Protein AF-A0A7C3UQE4-F1 (afdb_monomer_lite)

pLDDT: mean 78.74, std 14.14, range [40.12, 96.81]

Foldseek 3Di:
DKDWDWDDDDPWWTWIWIADPVVRDIDTLDTATQDPPADWADAPQWIWTDGPPLQQKIWIQRNVVRDIDIDGHPAGKGFQYDAHQWTWIAGPPDQQGTWTQRNPVRDIDRQDGAAWPDKHWDDDDNFKTKIKTKGFDPPDQPPDVDDDDRFGKIKIWIWMWGQDPNDTDIDTPDIDIDTPPDD

Radius of gyration: 19.04 Å; chains: 1; bounding box: 45×44×56 Å

Structure (mmCIF, N/CA/C/O backbone):
data_AF-A0A7C3UQE4-F1
#
_entry.id   AF-A0A7C3UQE4-F1
#
loop_
_atom_site.group_PDB
_atom_site.id
_atom_site.type_symbol
_atom_site.label_atom_id
_atom_site.label_alt_id
_atom_site.label_comp_id
_atom_site.label_asym_id
_atom_site.label_entity_id
_atom_site.label_seq_id
_atom_site.pdbx_PDB_ins_code
_atom_site.Cartn_x
_atom_site.Cartn_y
_atom_site.Cartn_z
_atom_site.occupancy
_atom_site.B_iso_or_equiv
_atom_site.auth_seq_id
_atom_site.auth_comp_id
_atom_site.auth_asym_id
_atom_site.auth_atom_id
_atom_site.pdbx_PDB_model_num
ATOM 1 N N . MET A 1 1 ? -19.378 -2.232 10.795 1.00 89.19 1 MET A N 1
ATOM 2 C CA . MET A 1 1 ? -18.456 -2.088 9.640 1.00 89.19 1 MET A CA 1
ATOM 3 C C . MET A 1 1 ? -17.662 -0.815 9.841 1.00 89.19 1 MET A C 1
ATOM 5 O O . MET A 1 1 ? -18.248 0.152 10.313 1.00 89.19 1 MET A O 1
ATOM 9 N N . LYS A 1 2 ? -16.365 -0.815 9.535 1.00 92.06 2 LYS A N 1
ATOM 10 C CA . LYS A 1 2 ? -15.497 0.348 9.734 1.00 92.06 2 LYS A CA 1
ATOM 11 C C . LYS A 1 2 ? -15.011 0.870 8.388 1.00 92.06 2 LYS A C 1
ATOM 13 O O . LYS A 1 2 ? -14.730 0.072 7.500 1.00 92.06 2 LYS A O 1
ATOM 18 N N . LEU A 1 3 ? -14.949 2.188 8.254 1.00 92.44 3 LEU A N 1
ATOM 19 C CA . LEU A 1 3 ? -14.300 2.876 7.146 1.00 92.44 3 LEU A CA 1
ATOM 20 C C . LEU A 1 3 ? -13.067 3.584 7.692 1.00 92.44 3 LEU A C 1
ATOM 22 O O . LEU A 1 3 ? -13.163 4.291 8.693 1.00 92.44 3 LEU A O 1
ATOM 26 N N . TYR A 1 4 ? -11.944 3.421 7.012 1.00 90.69 4 TYR A N 1
ATOM 27 C CA . TYR A 1 4 ? -10.748 4.216 7.246 1.00 90.69 4 TYR A CA 1
ATOM 28 C C . TYR A 1 4 ? -10.672 5.257 6.139 1.00 90.69 4 TYR A C 1
ATOM 30 O O . TYR A 1 4 ? -10.974 4.941 4.989 1.00 90.69 4 TYR A O 1
ATOM 38 N N . TYR A 1 5 ? -10.366 6.504 6.480 1.00 88.25 5 TYR A N 1
ATOM 39 C CA . TYR A 1 5 ? -10.159 7.548 5.481 1.00 88.25 5 TYR A CA 1
ATOM 40 C C . TYR A 1 5 ? -9.213 8.625 5.970 1.00 88.25 5 TYR A C 1
ATOM 42 O O . TYR A 1 5 ? -9.137 8.945 7.156 1.00 88.25 5 TYR A O 1
ATOM 50 N N . LYS A 1 6 ? -8.519 9.213 5.003 1.00 85.38 6 LYS A N 1
ATOM 51 C CA . LYS A 1 6 ? -7.682 10.389 5.176 1.00 85.38 6 LYS A CA 1
ATOM 52 C C . LYS A 1 6 ? -8.540 11.632 4.976 1.00 85.38 6 LYS A C 1
ATOM 54 O O . LYS A 1 6 ? -9.293 11.710 4.004 1.00 85.38 6 LYS A O 1
ATOM 59 N N . LYS A 1 7 ? -8.440 12.607 5.876 1.00 80.38 7 LYS A N 1
ATOM 60 C CA . LYS A 1 7 ? -9.086 13.913 5.703 1.00 80.38 7 LYS A CA 1
ATOM 61 C C . LYS A 1 7 ? -8.014 14.951 5.408 1.00 80.38 7 LYS A C 1
ATOM 63 O O . LYS A 1 7 ? -7.258 15.313 6.302 1.00 80.38 7 LYS A O 1
ATOM 68 N N . GLY A 1 8 ? -7.978 15.425 4.165 1.00 69.62 8 GLY A N 1
ATOM 69 C CA . GLY A 1 8 ? -7.090 16.510 3.771 1.00 69.62 8 GLY A CA 1
ATOM 70 C C . GLY A 1 8 ? -7.608 17.841 4.295 1.00 69.62 8 GLY A C 1
ATOM 71 O O . GLY A 1 8 ? -8.641 18.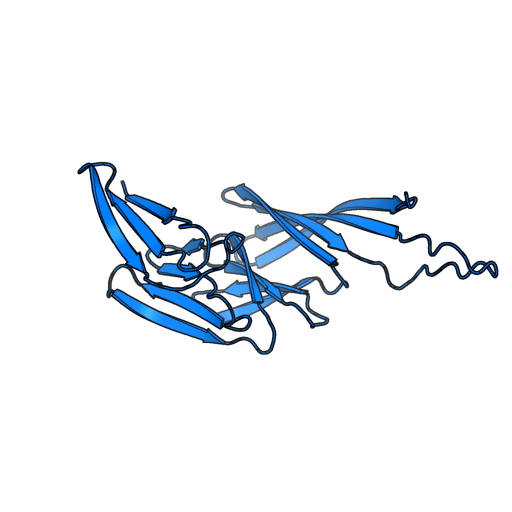334 3.836 1.00 69.62 8 GLY A O 1
ATOM 72 N N . VAL A 1 9 ? -6.913 18.431 5.264 1.00 55.94 9 VAL A N 1
ATOM 73 C CA . VAL A 1 9 ? -7.108 19.837 5.631 1.00 55.94 9 VAL A CA 1
ATOM 74 C C . VAL A 1 9 ? -6.024 20.605 4.893 1.00 55.94 9 VAL A C 1
ATOM 76 O O . VAL A 1 9 ? -4.840 20.372 5.122 1.00 55.94 9 VAL A O 1
ATOM 79 N N . GLY A 1 10 ? -6.426 21.446 3.934 1.00 51.41 10 GLY A N 1
ATOM 80 C CA . GLY A 1 10 ? -5.509 22.156 3.043 1.00 51.41 10 GLY A CA 1
ATOM 81 C C . GLY A 1 10 ? -4.279 22.692 3.779 1.00 51.41 10 GLY A C 1
ATOM 82 O O . GLY A 1 10 ? -4.402 23.479 4.711 1.00 51.41 10 GLY A O 1
ATOM 83 N N . GLN A 1 11 ? -3.108 22.245 3.325 1.00 50.91 11 GLN A N 1
ATOM 84 C CA . GLN A 1 11 ? -1.782 22.613 3.824 1.00 50.91 11 GLN A CA 1
ATOM 85 C C . GLN A 1 11 ? -1.409 22.158 5.247 1.00 50.91 11 GLN A C 1
ATOM 87 O O . GLN A 1 11 ? -0.855 22.942 6.016 1.00 50.91 11 GLN A O 1
ATOM 92 N N . GLY A 1 12 ? -1.510 20.855 5.537 1.00 51.97 12 GLY A N 1
ATOM 93 C CA . GLY A 1 12 ? -0.331 20.230 6.152 1.00 51.97 12 GLY A CA 1
ATOM 94 C C . GLY A 1 12 ? -0.497 19.171 7.228 1.00 51.97 12 GLY A C 1
ATOM 95 O O . GLY A 1 12 ? 0.532 18.810 7.784 1.00 51.97 12 GLY A O 1
ATOM 96 N N . GLU A 1 13 ? -1.681 18.636 7.506 1.00 58.91 13 GLU A N 1
ATOM 97 C CA . GLU A 1 13 ? -1.821 17.496 8.426 1.00 58.91 13 GLU A CA 1
ATOM 98 C C . GLU A 1 13 ? -2.941 16.573 7.946 1.00 58.91 13 GLU A C 1
ATOM 100 O O . GLU A 1 13 ? -4.112 16.731 8.290 1.00 58.91 13 GLU A O 1
ATOM 105 N N . ASP A 1 14 ? -2.580 15.605 7.113 1.00 70.19 14 ASP A N 1
ATOM 106 C CA . ASP A 1 14 ? -3.507 14.572 6.678 1.00 70.19 14 ASP A CA 1
ATOM 107 C C . ASP A 1 14 ? -3.642 13.516 7.782 1.00 70.19 14 ASP A C 1
ATOM 109 O O . ASP A 1 14 ? -2.802 12.645 7.938 1.00 70.19 14 ASP A O 1
ATOM 113 N N . THR A 1 15 ? -4.709 13.590 8.571 1.00 80.88 15 THR A N 1
ATOM 114 C CA . THR A 1 15 ? -4.999 12.621 9.643 1.00 80.88 15 THR A CA 1
ATOM 115 C C . THR A 1 15 ? -5.796 11.433 9.093 1.00 80.88 15 THR A C 1
ATOM 117 O O . THR A 1 15 ? -6.708 11.627 8.279 1.00 80.88 15 THR A O 1
ATOM 120 N N . ILE A 1 16 ? -5.500 10.210 9.559 1.00 87.62 16 ILE A N 1
ATOM 121 C CA . ILE A 1 16 ? -6.331 9.027 9.276 1.00 87.62 16 ILE A CA 1
ATOM 122 C C . ILE A 1 16 ? -7.382 8.877 10.369 1.00 87.62 16 ILE A C 1
ATOM 124 O O . ILE A 1 16 ? -7.070 8.841 11.563 1.00 87.62 16 ILE A O 1
ATOM 128 N N . TYR A 1 17 ? -8.631 8.758 9.942 1.00 89.75 17 TYR A N 1
ATOM 129 C CA . TYR A 1 17 ? -9.796 8.561 10.787 1.00 89.75 17 TYR A CA 1
ATOM 130 C C . TYR A 1 17 ? -10.342 7.147 10.629 1.00 89.75 17 TYR A C 1
ATOM 132 O O . TYR A 1 17 ? -10.310 6.566 9.545 1.00 89.75 17 TYR A O 1
ATOM 140 N N . GLU A 1 18 ? -10.885 6.620 11.722 1.00 92.88 18 GLU A N 1
ATOM 141 C CA . GLU A 1 18 ? -11.745 5.443 11.723 1.00 92.88 18 GLU A CA 1
ATOM 142 C C . GLU A 1 18 ? -13.187 5.907 11.943 1.00 92.88 18 GLU A C 1
ATOM 144 O O . GLU A 1 18 ? -13.495 6.583 12.929 1.00 92.88 18 GLU A O 1
ATOM 149 N N . TYR A 1 19 ? -14.080 5.512 11.043 1.00 94.56 19 TYR A N 1
ATOM 150 C CA . TYR A 1 19 ? -15.510 5.740 11.165 1.00 94.56 19 TYR A CA 1
ATOM 151 C C . TYR A 1 19 ? -16.254 4.421 11.310 1.00 94.56 19 TYR A C 1
ATOM 153 O O . TYR A 1 19 ? -16.253 3.566 10.420 1.00 94.56 19 TYR A O 1
ATOM 161 N N . ASP A 1 20 ? -16.919 4.264 12.449 1.00 95.81 20 ASP A N 1
ATOM 162 C CA . ASP A 1 20 ? -17.834 3.163 12.691 1.00 95.81 20 ASP A CA 1
ATOM 163 C C . ASP A 1 20 ? -19.158 3.453 11.978 1.00 95.81 20 ASP A C 1
ATOM 165 O O . ASP A 1 20 ? -19.963 4.283 12.402 1.00 95.81 20 ASP A O 1
ATOM 169 N N . ILE A 1 21 ? -19.401 2.737 10.883 1.00 95.94 21 ILE A N 1
ATOM 170 C CA . ILE A 1 21 ? -20.606 2.893 10.064 1.00 95.94 21 ILE A CA 1
ATOM 171 C C . ILE A 1 21 ? -21.850 2.409 10.812 1.00 95.94 21 ILE A C 1
ATOM 173 O O . 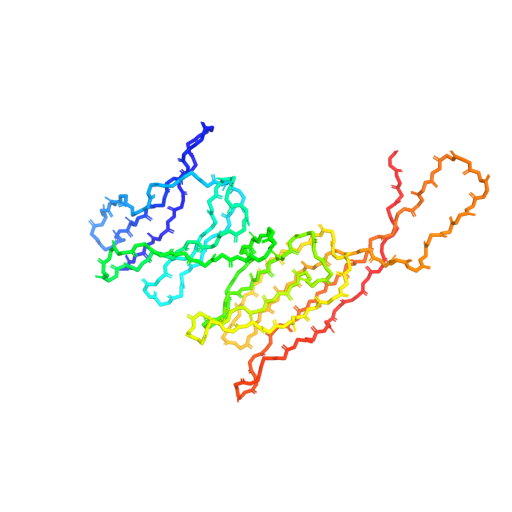ILE A 1 21 ? -22.945 2.914 10.549 1.00 95.94 21 ILE A O 1
ATOM 177 N N . THR A 1 22 ? -21.698 1.436 11.710 1.00 96.56 22 THR A N 1
ATOM 178 C CA . THR A 1 22 ? -22.800 0.868 12.489 1.00 96.56 22 THR A CA 1
ATOM 179 C C . THR A 1 22 ? -23.259 1.869 13.543 1.00 96.56 22 THR A C 1
ATOM 181 O O . THR A 1 22 ? -24.448 2.160 13.628 1.00 96.56 22 THR A O 1
ATOM 184 N N . ASN A 1 23 ? -22.312 2.437 14.291 1.00 96.38 23 ASN A N 1
ATOM 185 C CA . ASN A 1 23 ? -22.597 3.335 15.412 1.00 96.38 23 ASN A CA 1
ATOM 186 C C . ASN A 1 23 ? -22.589 4.824 15.035 1.00 96.38 23 ASN A C 1
ATOM 188 O O . ASN A 1 23 ? -22.971 5.663 15.846 1.00 96.38 23 ASN A O 1
ATOM 192 N N . LYS A 1 24 ? -22.198 5.156 13.798 1.00 96.50 24 LYS A N 1
ATOM 193 C CA . LYS A 1 24 ? -22.085 6.527 13.270 1.00 96.50 24 LYS A CA 1
ATOM 194 C C . LYS A 1 24 ? -21.115 7.404 14.067 1.00 96.50 24 LYS A C 1
ATOM 196 O O . LYS A 1 24 ? -21.336 8.604 14.203 1.00 96.50 24 LYS A O 1
ATOM 201 N N . THR A 1 25 ? -20.034 6.813 14.567 1.00 96.81 25 THR A N 1
ATOM 202 C CA . THR A 1 25 ? -19.014 7.504 15.367 1.00 96.81 25 THR A CA 1
ATOM 203 C C . THR A 1 25 ? -17.695 7.597 14.613 1.00 96.81 25 THR A C 1
ATOM 205 O O . THR A 1 25 ? -17.272 6.626 13.990 1.00 96.81 25 THR A O 1
ATOM 208 N N . GLU A 1 26 ? -17.026 8.742 14.710 1.00 95.00 26 GLU A N 1
ATOM 209 C CA . GLU A 1 26 ? -15.688 8.986 14.160 1.00 95.00 26 GLU A CA 1
ATOM 210 C C . GLU A 1 26 ? -14.671 9.065 15.304 1.00 95.00 26 GLU A C 1
ATOM 212 O O . GLU A 1 26 ? -14.967 9.625 16.364 1.00 95.00 26 GLU A O 1
ATOM 217 N N . ARG A 1 27 ? -13.464 8.542 15.085 1.00 91.12 27 ARG A N 1
ATOM 218 C CA . ARG A 1 27 ? -12.302 8.840 15.925 1.00 91.12 27 ARG A CA 1
ATOM 219 C C . ARG A 1 27 ? -11.049 9.042 15.082 1.00 91.12 27 ARG A C 1
ATOM 221 O O . ARG A 1 27 ? -10.880 8.406 14.042 1.00 91.12 27 ARG A O 1
ATOM 228 N N . THR A 1 28 ? -10.145 9.881 15.574 1.00 89.44 28 THR A N 1
ATOM 229 C CA . THR A 1 28 ? -8.779 9.970 15.055 1.00 89.44 28 THR A CA 1
ATOM 230 C C . THR A 1 28 ? -8.042 8.666 15.338 1.00 89.44 28 THR A C 1
ATOM 232 O O . THR A 1 28 ? -8.062 8.182 16.472 1.00 89.44 28 THR A O 1
ATOM 235 N N . LEU A 1 29 ? -7.404 8.107 14.312 1.00 87.31 29 LEU A N 1
ATOM 236 C CA . LEU A 1 29 ? -6.614 6.887 14.420 1.00 87.31 29 LEU A CA 1
ATOM 237 C C . LEU A 1 29 ? -5.117 7.199 14.422 1.00 87.31 29 LEU A C 1
ATOM 239 O O . LEU A 1 29 ? -4.419 6.850 15.367 1.00 87.31 29 LEU A O 1
ATOM 243 N N . VAL A 1 30 ? -4.652 7.907 13.393 1.00 86.00 30 VAL A N 1
ATOM 244 C CA . VAL A 1 30 ? -3.248 8.291 13.220 1.00 86.00 30 VAL A CA 1
ATOM 245 C C . VAL A 1 30 ? -3.183 9.784 12.957 1.00 86.00 30 VAL A C 1
ATOM 247 O O . VAL A 1 30 ? -3.814 10.273 12.019 1.00 86.00 30 VAL A O 1
ATOM 250 N N . ASN A 1 31 ? -2.398 10.492 13.767 1.00 83.00 31 ASN A N 1
ATOM 251 C CA . ASN A 1 31 ? -2.070 11.896 13.552 1.00 83.00 31 ASN A CA 1
ATOM 252 C C . ASN A 1 31 ? -0.643 11.999 12.998 1.00 83.00 31 ASN A C 1
ATOM 254 O O . ASN A 1 31 ? 0.321 12.109 13.756 1.00 83.00 31 ASN A O 1
ATOM 258 N N . ALA A 1 32 ? -0.520 11.899 11.677 1.00 74.94 32 ALA A N 1
ATOM 259 C CA . ALA A 1 32 ? 0.742 12.004 10.963 1.00 74.94 32 ALA A CA 1
ATOM 260 C C . ALA A 1 32 ? 0.595 13.000 9.815 1.00 74.94 32 ALA A C 1
ATOM 262 O O . ALA A 1 32 ? -0.482 13.180 9.262 1.00 74.94 32 ALA A O 1
ATOM 263 N N . ARG A 1 33 ? 1.685 13.657 9.427 1.00 75.50 33 ARG A N 1
ATOM 264 C CA . ARG A 1 33 ? 1.681 14.499 8.232 1.00 75.50 33 ARG A CA 1
ATOM 265 C C . ARG A 1 33 ? 1.896 13.602 7.018 1.00 75.50 33 ARG A C 1
ATOM 267 O O . ARG A 1 33 ? 2.980 13.055 6.899 1.00 75.50 33 ARG A O 1
ATOM 274 N N . MET A 1 34 ? 0.916 13.450 6.134 1.00 75.06 34 MET A N 1
ATOM 275 C CA . MET A 1 34 ? 1.033 12.675 4.883 1.00 75.06 34 MET A CA 1
ATOM 276 C C . MET A 1 34 ? 0.837 13.592 3.663 1.00 75.06 34 MET A C 1
ATOM 278 O O . MET A 1 34 ? 0.270 14.678 3.812 1.00 75.06 34 MET A O 1
ATOM 282 N N . ASN A 1 35 ? 1.320 13.205 2.476 1.00 70.94 35 ASN A N 1
ATOM 283 C CA . ASN A 1 35 ? 0.964 13.903 1.235 1.00 70.94 35 ASN A CA 1
ATOM 284 C C . ASN A 1 35 ? -0.486 13.600 0.860 1.00 70.94 35 ASN A C 1
ATOM 286 O O . ASN A 1 35 ? -0.990 12.506 1.126 1.00 70.94 35 ASN A O 1
ATOM 290 N N . SER A 1 36 ? -1.122 14.519 0.129 1.00 66.25 36 SER A N 1
ATOM 291 C CA . SER A 1 36 ? -2.453 14.306 -0.454 1.00 66.25 36 SER A CA 1
ATOM 292 C C . SER A 1 36 ? -2.516 13.067 -1.343 1.00 66.25 36 SER A C 1
ATOM 294 O O . SER A 1 36 ? -3.534 12.375 -1.349 1.00 66.25 36 SER A O 1
ATOM 296 N N . ASP A 1 37 ? -1.410 12.753 -2.010 1.00 68.50 37 ASP A N 1
ATOM 297 C CA . ASP A 1 37 ? -1.330 11.708 -3.029 1.00 68.50 37 ASP A CA 1
ATOM 298 C C . ASP A 1 37 ? -0.885 10.358 -2.440 1.00 68.50 37 ASP A C 1
ATOM 300 O O . ASP A 1 37 ? -0.959 9.337 -3.119 1.00 68.50 37 ASP A O 1
ATOM 304 N N . ASP A 1 38 ? -0.484 10.329 -1.160 1.00 74.00 38 ASP A N 1
ATOM 305 C CA . ASP A 1 38 ? -0.064 9.097 -0.493 1.00 74.00 38 ASP A CA 1
ATOM 306 C C . ASP A 1 38 ? -1.259 8.147 -0.316 1.00 74.00 38 ASP A C 1
ATOM 308 O O . ASP A 1 38 ? -2.307 8.515 0.245 1.00 74.00 38 ASP A O 1
ATOM 312 N N . ILE A 1 39 ? -1.057 6.908 -0.766 1.00 78.38 39 ILE A N 1
ATOM 313 C CA . ILE A 1 39 ? -1.952 5.769 -0.573 1.00 78.38 39 ILE A CA 1
ATOM 314 C C . ILE A 1 39 ? -1.639 5.130 0.785 1.00 78.38 39 ILE A C 1
ATOM 316 O O . ILE A 1 39 ? -0.486 5.035 1.202 1.00 78.38 39 ILE A O 1
ATOM 320 N N . TYR A 1 40 ? -2.678 4.658 1.472 1.00 87.00 40 TYR A N 1
ATOM 321 C CA . TYR A 1 40 ? -2.539 3.760 2.614 1.00 87.00 40 TYR A CA 1
ATOM 322 C C . TYR A 1 40 ? -3.249 2.441 2.312 1.00 87.00 40 TYR A C 1
ATOM 324 O O . TYR A 1 40 ? -4.201 2.392 1.531 1.00 87.00 40 TYR A O 1
ATOM 332 N N . CYS A 1 41 ? -2.783 1.368 2.934 1.00 90.50 41 CYS A N 1
ATOM 333 C CA . CYS A 1 41 ? -3.296 0.017 2.741 1.00 90.50 41 CYS A CA 1
ATOM 334 C C . CYS A 1 41 ? -3.688 -0.595 4.086 1.00 90.50 41 CYS A C 1
ATOM 336 O O . CYS A 1 41 ? -3.041 -0.343 5.102 1.00 90.50 41 CYS A O 1
ATOM 338 N N . LEU A 1 42 ? -4.768 -1.376 4.097 1.00 91.06 42 LEU A N 1
ATOM 339 C CA . LEU A 1 42 ? -5.219 -2.123 5.267 1.00 91.06 42 LEU A CA 1
ATOM 340 C C . LEU A 1 42 ? -5.059 -3.609 4.961 1.00 91.06 42 LEU A C 1
ATOM 342 O O . LEU A 1 42 ? -5.861 -4.191 4.223 1.00 91.06 42 LEU A O 1
ATOM 346 N N . ILE A 1 43 ? -4.035 -4.205 5.560 1.00 91.88 43 ILE A N 1
ATOM 347 C CA . ILE A 1 43 ? -3.795 -5.644 5.505 1.00 91.88 43 ILE A CA 1
ATOM 348 C C . ILE A 1 43 ? -4.140 -6.185 6.888 1.00 91.88 43 ILE A C 1
ATOM 350 O O . ILE A 1 43 ? -3.518 -5.832 7.891 1.00 91.88 43 ILE A O 1
ATOM 354 N N . GLU A 1 44 ? -5.201 -6.988 6.941 1.00 90.69 44 GLU A N 1
ATOM 355 C CA . GLU A 1 44 ? -5.804 -7.473 8.185 1.00 90.69 44 GLU A CA 1
ATOM 356 C C . GLU A 1 44 ? -6.138 -6.329 9.170 1.00 90.69 44 GLU A C 1
ATOM 358 O O . GLU A 1 44 ? -6.961 -5.466 8.867 1.00 90.69 44 GLU A O 1
ATOM 363 N N . ASN A 1 45 ? -5.507 -6.315 10.351 1.00 92.75 45 ASN A N 1
ATOM 364 C CA . ASN A 1 45 ? -5.669 -5.293 11.388 1.00 92.75 45 ASN A CA 1
ATOM 365 C C . ASN A 1 45 ? -4.532 -4.259 11.394 1.00 92.75 45 ASN A C 1
ATOM 367 O O . ASN A 1 45 ? -4.347 -3.557 12.390 1.00 92.75 45 ASN A O 1
ATOM 371 N N . LYS A 1 46 ? -3.747 -4.170 10.321 1.00 94.69 46 LYS A N 1
ATOM 372 C CA . LYS A 1 46 ? -2.586 -3.285 10.245 1.00 94.69 46 LYS A CA 1
ATOM 373 C C . LYS A 1 46 ? -2.746 -2.287 9.114 1.00 94.69 46 LYS A C 1
ATOM 375 O O . LYS A 1 46 ? -3.012 -2.645 7.968 1.00 94.69 46 LYS A O 1
ATOM 380 N N . LEU A 1 47 ? -2.588 -1.020 9.467 1.00 94.50 47 LEU A N 1
ATOM 381 C CA . LEU A 1 47 ? -2.659 0.100 8.548 1.00 94.50 47 LEU A CA 1
ATOM 382 C C . LEU A 1 47 ? -1.247 0.510 8.137 1.00 94.50 47 LEU A C 1
ATOM 384 O O . LEU A 1 47 ? -0.454 0.891 8.992 1.00 94.50 47 LEU A O 1
ATOM 388 N N . TYR A 1 48 ? -0.966 0.463 6.841 1.00 94.25 48 TYR A N 1
ATOM 389 C CA . TYR A 1 48 ? 0.326 0.797 6.251 1.00 94.25 48 TYR A CA 1
ATOM 390 C C . TYR A 1 48 ? 0.227 2.130 5.519 1.00 94.25 48 TYR A C 1
ATOM 392 O O . TYR A 1 48 ? -0.684 2.307 4.710 1.00 94.25 48 TYR A O 1
ATOM 400 N N . TYR A 1 49 ? 1.136 3.063 5.796 1.00 91.44 49 TYR A N 1
ATOM 401 C CA . TYR A 1 49 ? 1.121 4.400 5.195 1.00 91.44 49 TYR A CA 1
ATOM 402 C C . TYR A 1 49 ? 2.516 5.021 5.123 1.00 91.44 49 TYR A C 1
ATOM 404 O O . TYR A 1 49 ? 3.409 4.715 5.917 1.00 91.44 49 TYR A O 1
ATOM 412 N N . ASN A 1 50 ? 2.679 5.939 4.175 1.00 88.94 50 ASN A N 1
ATOM 413 C CA . ASN A 1 50 ? 3.826 6.832 4.086 1.00 88.94 50 ASN A CA 1
ATOM 414 C C . ASN A 1 50 ? 3.593 8.109 4.907 1.00 88.94 50 ASN A C 1
ATOM 416 O O . ASN A 1 50 ? 2.459 8.543 5.104 1.00 88.94 50 ASN A O 1
ATOM 420 N N . VAL A 1 51 ? 4.679 8.734 5.363 1.00 83.19 51 VAL A N 1
ATOM 421 C CA . VAL A 1 51 ? 4.655 10.033 6.052 1.00 83.19 51 VAL A CA 1
ATOM 422 C C . VAL A 1 51 ? 5.437 11.056 5.227 1.00 83.19 51 VAL A C 1
ATOM 424 O O . VAL A 1 51 ? 6.528 10.787 4.721 1.00 83.19 51 VAL A O 1
ATOM 427 N N . PHE A 1 52 ? 4.896 12.267 5.133 1.00 75.25 52 PHE A N 1
ATOM 428 C CA . PHE A 1 52 ? 5.484 13.424 4.468 1.00 75.25 52 PHE A CA 1
ATOM 429 C C . PHE A 1 52 ? 6.928 13.660 4.929 1.00 75.25 52 PHE A C 1
ATOM 431 O O . PHE A 1 52 ? 7.207 13.726 6.129 1.00 75.25 52 PHE A O 1
ATOM 438 N N . ASN A 1 53 ? 7.851 13.830 3.977 1.00 75.00 53 ASN A N 1
ATOM 439 C CA . ASN A 1 53 ? 9.300 13.985 4.194 1.00 75.00 53 ASN A CA 1
ATOM 440 C C . ASN A 1 53 ? 10.018 12.788 4.846 1.00 75.00 53 ASN A C 1
ATOM 442 O O . ASN A 1 53 ? 11.198 12.897 5.191 1.00 75.00 53 ASN A O 1
ATOM 446 N N . LYS A 1 54 ? 9.344 11.650 5.030 1.00 79.12 54 LYS A N 1
ATOM 447 C CA . LYS A 1 54 ? 9.944 10.383 5.471 1.00 79.12 54 LYS A CA 1
ATOM 448 C C . LYS A 1 54 ? 9.834 9.370 4.350 1.00 79.12 54 LYS A C 1
ATOM 450 O O . LYS A 1 54 ? 9.251 8.305 4.496 1.00 79.12 54 LYS A O 1
ATOM 455 N N . LEU A 1 55 ? 10.408 9.759 3.218 1.00 83.94 55 LEU A N 1
ATOM 456 C CA . LEU A 1 55 ? 10.210 9.076 1.953 1.00 83.94 55 LEU A CA 1
ATOM 457 C C . LEU A 1 55 ? 10.736 7.639 1.966 1.00 83.94 55 LEU A C 1
ATOM 459 O O . LEU A 1 55 ? 10.222 6.850 1.205 1.00 83.94 55 LEU A O 1
ATOM 463 N N . ASN A 1 56 ? 11.674 7.262 2.840 1.00 90.88 56 ASN A N 1
ATOM 464 C CA . ASN A 1 56 ? 12.208 5.891 2.901 1.00 90.88 56 ASN A CA 1
ATOM 4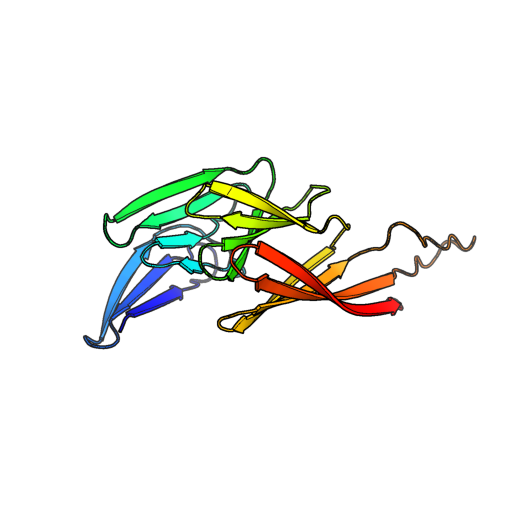65 C C . ASN A 1 56 ? 11.481 4.978 3.903 1.00 90.88 56 ASN A C 1
ATOM 467 O O . ASN A 1 56 ? 11.878 3.825 4.069 1.00 90.88 56 ASN A O 1
ATOM 471 N N . ASP A 1 57 ? 10.479 5.485 4.623 1.00 92.38 57 ASP A N 1
ATOM 472 C CA . ASP A 1 57 ? 9.824 4.755 5.707 1.00 92.38 57 ASP A CA 1
ATOM 473 C C . ASP A 1 57 ? 8.368 4.414 5.349 1.00 92.38 57 ASP A C 1
ATOM 475 O O . ASP A 1 57 ? 7.600 5.284 4.932 1.00 92.38 57 ASP A O 1
ATOM 479 N N . ILE A 1 58 ? 7.973 3.163 5.605 1.00 93.62 58 ILE A N 1
ATOM 480 C CA . ILE A 1 58 ? 6.571 2.735 5.683 1.00 93.62 58 ILE A CA 1
ATOM 481 C C . ILE A 1 58 ? 6.206 2.540 7.148 1.00 93.62 58 ILE A C 1
ATOM 483 O O . ILE A 1 58 ? 6.796 1.707 7.835 1.00 93.62 58 ILE A O 1
ATOM 487 N N . TYR A 1 59 ? 5.221 3.290 7.623 1.00 93.81 59 TYR A N 1
ATOM 488 C CA . TYR A 1 59 ? 4.698 3.176 8.977 1.00 93.81 59 TYR A CA 1
ATOM 489 C C . TYR A 1 59 ? 3.577 2.147 9.026 1.00 93.81 59 TYR A C 1
ATOM 491 O O . TYR A 1 59 ? 2.815 1.997 8.070 1.00 93.81 59 TYR A O 1
ATOM 499 N N . VAL A 1 60 ? 3.487 1.441 10.149 1.00 94.94 60 VAL A N 1
ATOM 500 C CA . VAL A 1 60 ? 2.502 0.392 10.394 1.00 94.94 60 VAL A CA 1
ATOM 501 C C . VAL A 1 60 ? 1.831 0.653 11.721 1.00 94.94 60 VAL A C 1
ATOM 503 O O . VAL A 1 60 ? 2.475 0.605 12.764 1.00 94.94 60 VAL A O 1
ATOM 506 N N . TYR A 1 61 ? 0.528 0.888 11.685 1.00 94.44 61 TYR A N 1
ATOM 507 C CA . TYR A 1 61 ? -0.282 1.042 12.881 1.00 94.44 61 TYR A CA 1
ATOM 508 C C . TYR A 1 61 ? -1.136 -0.207 13.095 1.00 94.44 61 TYR A C 1
ATOM 510 O O . TYR A 1 61 ? -2.022 -0.511 12.291 1.00 94.44 61 TYR A O 1
ATOM 518 N N . ASP A 1 62 ? -0.872 -0.943 14.174 1.00 94.56 62 ASP A N 1
ATOM 519 C CA . ASP A 1 62 ? -1.664 -2.109 14.564 1.00 94.56 62 ASP A CA 1
ATOM 520 C C . ASP A 1 62 ? -2.923 -1.660 15.317 1.00 94.56 62 ASP A C 1
ATOM 522 O O . ASP A 1 62 ? -2.866 -1.156 16.440 1.00 94.56 62 ASP A O 1
ATOM 526 N N . LEU A 1 63 ? -4.086 -1.885 14.704 1.00 92.62 63 LEU A N 1
ATOM 527 C CA . LEU A 1 63 ? -5.400 -1.521 15.238 1.00 92.62 63 LEU A CA 1
ATOM 528 C C . LEU A 1 63 ? -5.761 -2.273 16.528 1.00 92.62 63 LEU A C 1
ATOM 530 O O . LEU A 1 63 ? -6.636 -1.826 17.272 1.00 92.62 63 LEU A O 1
ATOM 534 N N . SER A 1 64 ? -5.134 -3.424 16.774 1.00 93.19 64 SER A N 1
ATOM 535 C CA . SER A 1 64 ? -5.422 -4.291 17.921 1.00 93.19 64 SER A CA 1
ATOM 536 C C . SER A 1 64 ? -4.666 -3.827 19.161 1.00 93.19 64 SER A C 1
ATOM 538 O O . SER A 1 64 ? -5.224 -3.793 20.258 1.00 93.19 64 SER A O 1
ATOM 540 N N . SER A 1 65 ? -3.394 -3.464 18.985 1.00 94.12 65 SER A N 1
ATOM 541 C CA . SER A 1 65 ? -2.502 -3.047 20.072 1.00 94.12 65 SER A CA 1
ATOM 542 C C . SER A 1 65 ? -2.394 -1.525 20.221 1.00 94.12 65 SER A C 1
ATOM 544 O O . SER A 1 65 ? -2.010 -1.050 21.288 1.00 94.12 65 SER A O 1
ATOM 546 N N . ASN A 1 66 ? -2.800 -0.757 19.205 1.00 90.00 66 ASN A N 1
ATOM 547 C CA . ASN A 1 66 ? -2.578 0.689 19.078 1.00 90.00 66 ASN A CA 1
ATOM 548 C C . ASN A 1 66 ? -1.087 1.071 19.124 1.00 90.00 66 ASN A C 1
ATOM 550 O O . ASN A 1 66 ? -0.734 2.147 19.610 1.00 90.00 66 ASN A O 1
ATOM 554 N N . ILE A 1 67 ? -0.217 0.175 18.651 1.00 92.25 67 ILE A N 1
ATOM 555 C CA . ILE A 1 67 ? 1.226 0.395 18.555 1.00 92.25 67 ILE A CA 1
ATOM 556 C C . ILE A 1 67 ? 1.576 0.739 17.105 1.00 92.25 67 ILE A C 1
ATOM 558 O O . ILE A 1 67 ? 1.068 0.121 16.168 1.00 92.25 67 ILE A O 1
ATOM 562 N N . GLU A 1 68 ? 2.442 1.739 16.944 1.00 93.38 68 GLU A N 1
ATOM 563 C CA . GLU A 1 68 ? 3.024 2.132 15.663 1.00 93.38 68 GLU A CA 1
ATOM 564 C C . GLU A 1 68 ? 4.458 1.601 15.562 1.00 93.38 68 GLU A C 1
ATOM 566 O O . GLU A 1 68 ? 5.273 1.788 16.470 1.00 93.38 68 GLU A O 1
ATOM 571 N N . GLU A 1 69 ? 4.766 0.963 14.442 1.00 94.06 69 GLU A N 1
ATOM 572 C CA . GLU A 1 69 ? 6.109 0.551 14.046 1.00 94.06 69 GLU A CA 1
ATOM 573 C C . GLU A 1 69 ? 6.427 1.111 12.656 1.00 94.06 69 GLU A C 1
ATOM 575 O O . GLU A 1 69 ? 5.575 1.712 11.999 1.00 94.06 69 GLU A O 1
ATOM 580 N N . LYS A 1 70 ? 7.660 0.917 12.180 1.00 93.75 70 LYS A N 1
ATOM 581 C CA . LYS A 1 70 ? 8.024 1.281 10.811 1.00 93.75 70 LYS A CA 1
ATOM 582 C C . LYS A 1 70 ? 9.006 0.307 10.178 1.00 93.75 70 LYS A C 1
ATOM 584 O O . LYS A 1 70 ? 9.822 -0.307 10.866 1.00 93.75 70 LYS A O 1
ATOM 589 N N . TYR A 1 71 ? 8.968 0.262 8.855 1.00 93.94 71 TYR A N 1
ATOM 590 C CA . TYR A 1 71 ? 9.949 -0.384 7.997 1.00 93.94 71 TYR A CA 1
ATOM 591 C C . TYR A 1 71 ? 10.730 0.683 7.235 1.00 93.94 71 TYR A C 1
ATOM 593 O O . TYR A 1 71 ? 10.129 1.540 6.592 1.00 93.94 71 TYR A O 1
ATOM 601 N N . THR A 1 72 ? 12.060 0.632 7.318 1.00 93.19 72 THR A N 1
ATOM 602 C CA . THR A 1 72 ? 12.957 1.572 6.633 1.00 93.19 72 THR A CA 1
ATOM 603 C C . THR A 1 72 ? 13.614 0.882 5.447 1.00 93.19 72 THR A C 1
ATOM 605 O O . THR A 1 72 ? 14.260 -0.154 5.606 1.00 93.19 72 THR A O 1
ATOM 608 N N . PHE A 1 73 ? 13.483 1.492 4.276 1.00 90.62 73 PHE A N 1
ATOM 609 C CA . PHE A 1 73 ? 14.063 1.033 3.022 1.00 90.62 73 PHE A CA 1
ATOM 610 C C . PHE A 1 73 ? 15.346 1.812 2.703 1.00 90.62 73 PHE A C 1
ATOM 612 O O . PHE A 1 73 ? 15.583 2.918 3.198 1.00 90.62 73 PHE A O 1
ATOM 619 N N . ALA A 1 74 ? 16.206 1.229 1.865 1.00 88.81 74 ALA A N 1
ATOM 620 C CA . ALA A 1 74 ? 17.448 1.875 1.429 1.00 88.81 74 ALA A CA 1
ATOM 621 C C . ALA A 1 74 ? 17.203 3.108 0.537 1.00 88.81 74 ALA A C 1
ATOM 623 O O . ALA A 1 74 ? 18.106 3.922 0.341 1.00 88.81 74 ALA A O 1
ATOM 624 N N . SER A 1 75 ? 15.982 3.256 0.028 1.00 86.69 75 SER A N 1
ATOM 625 C CA . SER A 1 75 ? 15.597 4.250 -0.965 1.00 86.69 75 SER A CA 1
ATOM 626 C C . SER A 1 75 ? 14.217 4.806 -0.657 1.00 86.69 75 SER A C 1
ATOM 628 O O . SER A 1 75 ? 13.490 4.255 0.174 1.00 86.69 75 SER A O 1
ATOM 630 N N . ASN A 1 76 ? 13.881 5.913 -1.314 1.00 88.06 76 ASN A N 1
ATOM 631 C CA . ASN A 1 76 ? 12.549 6.495 -1.246 1.00 88.06 76 ASN A CA 1
ATOM 632 C C . ASN A 1 76 ? 11.531 5.430 -1.696 1.00 88.06 76 ASN A C 1
ATOM 634 O O . ASN A 1 76 ? 11.769 4.728 -2.673 1.00 88.06 76 ASN A O 1
ATOM 638 N N . VAL A 1 77 ? 10.411 5.312 -0.997 1.00 88.38 77 VAL A N 1
ATOM 639 C CA . VAL A 1 77 ? 9.391 4.286 -1.176 1.00 88.38 77 VAL A CA 1
ATOM 640 C C . VAL A 1 77 ? 8.000 4.909 -1.146 1.00 88.38 77 VAL A C 1
ATOM 642 O O . VAL A 1 77 ? 7.702 5.735 -0.284 1.00 88.38 77 VAL A O 1
ATOM 645 N N . ALA A 1 78 ? 7.124 4.478 -2.046 1.00 86.88 78 ALA A N 1
ATOM 646 C CA . ALA A 1 78 ? 5.693 4.750 -1.972 1.00 86.88 78 ALA A CA 1
ATOM 647 C C . ALA A 1 78 ? 4.883 3.461 -2.064 1.00 86.88 78 ALA A C 1
ATOM 649 O O . ALA A 1 78 ? 5.221 2.546 -2.814 1.00 86.88 78 ALA A O 1
ATOM 650 N N . ILE A 1 79 ? 3.774 3.412 -1.330 1.00 88.69 79 ILE A N 1
ATOM 651 C CA . ILE A 1 79 ? 2.762 2.372 -1.506 1.00 88.69 79 ILE A CA 1
ATOM 652 C C . ILE A 1 79 ? 1.971 2.666 -2.780 1.00 88.69 79 ILE A C 1
ATOM 654 O O . ILE A 1 79 ? 1.364 3.726 -2.914 1.00 88.69 79 ILE A O 1
ATOM 658 N N . LEU A 1 80 ? 1.925 1.696 -3.689 1.00 84.94 80 LEU A N 1
ATOM 659 C CA . LEU A 1 80 ? 1.033 1.720 -4.848 1.00 84.94 80 LEU A CA 1
ATOM 660 C C . LEU A 1 80 ? -0.275 0.995 -4.553 1.00 84.94 80 LEU A C 1
ATOM 662 O O . LEU A 1 80 ? -1.328 1.383 -5.047 1.00 84.94 80 LEU A O 1
ATOM 666 N N . GLY A 1 81 ? -0.219 -0.062 -3.746 1.00 86.31 81 GLY A N 1
ATOM 667 C CA . GLY A 1 81 ? -1.390 -0.843 -3.376 1.00 86.31 81 GLY A CA 1
ATOM 668 C C . GLY A 1 81 ? -1.032 -2.077 -2.560 1.00 86.31 81 GLY A C 1
ATOM 669 O O . GLY A 1 81 ? 0.081 -2.204 -2.049 1.00 86.31 81 GLY A O 1
ATOM 670 N N . GLN A 1 82 ? -1.985 -3.001 -2.464 1.00 88.56 82 GLN A N 1
ATOM 671 C CA . GLN A 1 82 ? -1.825 -4.259 -1.737 1.00 88.56 82 GLN A CA 1
ATOM 672 C C . GLN A 1 82 ? -2.329 -5.451 -2.549 1.00 88.56 82 GLN A C 1
ATOM 674 O O . GLN A 1 82 ? -3.247 -5.321 -3.361 1.00 88.56 82 GLN A O 1
ATOM 679 N N . PHE A 1 83 ? -1.763 -6.621 -2.264 1.00 86.88 83 PHE A N 1
ATOM 680 C CA . PHE A 1 83 ? -2.237 -7.911 -2.743 1.00 86.88 83 PHE A CA 1
ATOM 681 C C . PHE A 1 83 ? -2.028 -8.978 -1.668 1.00 86.88 83 PHE A C 1
ATOM 683 O O . PHE A 1 83 ? -0.892 -9.331 -1.369 1.00 86.88 83 PHE A O 1
ATOM 690 N N . HIS A 1 84 ? -3.105 -9.495 -1.076 1.00 87.88 84 HIS A N 1
ATOM 691 C CA . HIS A 1 84 ? -3.019 -10.367 0.106 1.00 87.88 84 HIS A CA 1
ATOM 692 C C . HIS A 1 84 ? -2.120 -9.761 1.203 1.00 87.88 84 HIS A C 1
ATOM 694 O O . HIS A 1 84 ? -2.390 -8.645 1.645 1.00 87.88 84 HIS A O 1
ATOM 700 N N . GLN A 1 85 ? -1.068 -10.472 1.631 1.00 90.94 85 GLN A N 1
ATOM 701 C CA . GLN A 1 85 ? -0.097 -9.985 2.613 1.00 90.94 85 GLN A CA 1
ATOM 702 C C . GLN A 1 85 ? 0.987 -9.068 2.027 1.00 90.94 85 GLN A C 1
ATOM 704 O O . GLN A 1 85 ? 1.834 -8.577 2.774 1.00 90.94 85 GLN A O 1
ATOM 709 N N . TYR A 1 86 ? 1.000 -8.853 0.711 1.00 90.56 86 TYR A N 1
ATOM 710 C CA . TYR A 1 86 ? 2.027 -8.067 0.044 1.00 90.56 86 TYR A CA 1
ATOM 711 C C . TYR A 1 86 ? 1.614 -6.605 -0.072 1.00 90.56 86 TYR A C 1
ATOM 713 O O . TYR A 1 86 ? 0.535 -6.281 -0.577 1.00 90.56 86 TYR A O 1
ATOM 721 N N . LEU A 1 87 ? 2.518 -5.713 0.320 1.00 92.12 87 LEU A N 1
ATOM 722 C CA . LEU A 1 87 ? 2.500 -4.337 -0.156 1.00 92.12 87 LEU A CA 1
ATOM 723 C C . LEU A 1 87 ? 3.205 -4.268 -1.497 1.00 92.12 87 LEU A C 1
ATOM 725 O O . LEU A 1 87 ? 4.277 -4.845 -1.673 1.00 92.12 87 LEU A O 1
ATOM 729 N N . ILE A 1 88 ? 2.625 -3.515 -2.417 1.00 88.25 88 ILE A N 1
ATOM 730 C CA . ILE A 1 88 ? 3.238 -3.251 -3.710 1.00 88.25 88 ILE A CA 1
ATOM 731 C C . ILE A 1 88 ? 3.819 -1.856 -3.657 1.00 88.25 88 ILE A C 1
ATOM 733 O O . ILE A 1 88 ? 3.092 -0.883 -3.440 1.00 88.25 88 ILE A O 1
ATOM 737 N N . LEU A 1 89 ? 5.138 -1.790 -3.790 1.00 88.44 89 LEU A N 1
ATOM 738 C CA . LEU A 1 89 ? 5.917 -0.602 -3.491 1.00 88.44 89 LEU A CA 1
ATOM 739 C C . LEU A 1 89 ? 6.642 -0.107 -4.743 1.00 88.44 89 LEU A C 1
ATOM 741 O O . LEU A 1 89 ? 7.199 -0.913 -5.489 1.00 88.44 89 LEU A O 1
ATOM 745 N N . ASP A 1 90 ? 6.640 1.212 -4.931 1.00 85.19 90 ASP A N 1
ATOM 746 C CA . ASP A 1 90 ? 7.519 1.929 -5.860 1.00 85.19 90 ASP A CA 1
ATOM 747 C C . ASP A 1 90 ? 8.760 2.392 -5.095 1.00 85.19 90 ASP A C 1
ATOM 749 O O . ASP A 1 90 ? 8.625 3.111 -4.103 1.00 85.19 90 ASP A O 1
ATOM 753 N N . LEU A 1 91 ? 9.949 1.969 -5.520 1.00 86.50 91 LEU A N 1
ATOM 754 C CA . LEU A 1 91 ? 11.223 2.409 -4.959 1.00 86.50 91 LEU A CA 1
ATOM 755 C C . LEU A 1 91 ? 11.866 3.446 -5.887 1.00 86.50 91 LEU A C 1
ATOM 757 O O . LEU A 1 91 ? 12.472 3.109 -6.912 1.00 86.50 91 LEU A O 1
ATOM 761 N N . TYR A 1 92 ? 11.786 4.719 -5.503 1.00 76.56 92 TYR A N 1
ATOM 762 C CA . TYR A 1 92 ? 12.394 5.807 -6.263 1.00 76.56 92 TYR A CA 1
ATOM 763 C C . TYR A 1 92 ? 13.921 5.803 -6.122 1.00 76.56 92 TYR A C 1
ATOM 765 O O . TYR A 1 92 ? 14.482 5.343 -5.128 1.00 76.56 92 TYR A O 1
ATOM 773 N N . ASP A 1 93 ? 14.599 6.355 -7.129 1.00 72.50 93 ASP A N 1
ATOM 774 C CA . ASP A 1 93 ? 16.060 6.523 -7.180 1.00 72.50 93 ASP A CA 1
ATOM 775 C C . ASP A 1 93 ? 16.879 5.218 -7.199 1.00 72.50 93 ASP A C 1
ATOM 777 O O . ASP A 1 93 ? 18.089 5.233 -6.967 1.00 72.50 93 ASP A O 1
ATOM 781 N N . THR A 1 94 ? 16.247 4.088 -7.532 1.00 67.88 94 THR A N 1
ATOM 782 C CA . THR A 1 94 ? 16.927 2.797 -7.707 1.00 67.88 94 THR A CA 1
ATOM 783 C C . THR A 1 94 ? 16.749 2.223 -9.111 1.00 67.88 94 THR A C 1
ATOM 785 O O . THR A 1 94 ? 15.932 2.682 -9.916 1.00 67.88 94 THR A O 1
ATOM 788 N N . THR A 1 95 ? 17.534 1.186 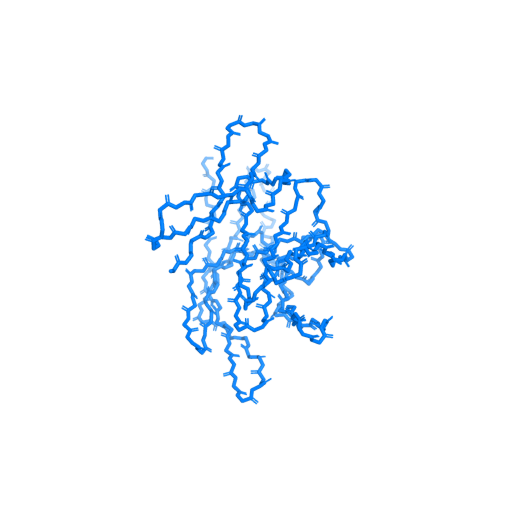-9.408 1.00 64.12 95 THR A N 1
ATOM 789 C CA . THR A 1 95 ? 17.354 0.327 -10.586 1.00 64.12 95 THR A CA 1
ATOM 790 C C . THR A 1 95 ? 16.212 -0.686 -10.420 1.00 64.12 95 THR A C 1
ATOM 792 O O . THR A 1 95 ? 15.746 -1.239 -11.414 1.00 64.12 95 THR A O 1
ATOM 795 N N . GLU A 1 96 ? 15.761 -0.934 -9.187 1.00 62.81 96 GLU A N 1
ATOM 796 C CA . GLU A 1 96 ? 14.709 -1.890 -8.819 1.00 62.81 96 GLU A CA 1
ATOM 797 C C . GLU A 1 96 ? 13.451 -1.120 -8.427 1.00 62.81 96 GLU A C 1
ATOM 799 O O . GLU A 1 96 ? 13.242 -0.792 -7.265 1.00 62.81 96 GLU A O 1
ATOM 804 N N . LYS A 1 97 ? 12.619 -0.772 -9.407 1.00 75.50 97 LYS A N 1
ATOM 805 C CA . LYS A 1 97 ? 11.551 0.203 -9.158 1.00 75.50 97 LYS A CA 1
ATOM 806 C C . LYS A 1 97 ? 10.312 -0.373 -8.511 1.00 75.50 97 LYS A C 1
ATOM 808 O O . LYS A 1 97 ? 9.633 0.353 -7.807 1.00 75.50 97 LYS A O 1
ATOM 813 N N . PHE A 1 98 ? 10.019 -1.654 -8.707 1.00 82.00 98 PHE A N 1
ATOM 814 C CA . PHE A 1 98 ? 8.822 -2.251 -8.125 1.00 82.00 98 PHE A CA 1
ATOM 815 C C . PHE A 1 98 ? 9.154 -3.521 -7.371 1.00 82.00 98 PHE A C 1
ATOM 817 O O . PHE A 1 98 ? 9.790 -4.428 -7.917 1.00 82.00 98 PHE A O 1
ATOM 824 N N . ILE A 1 99 ? 8.669 -3.591 -6.134 1.00 86.50 99 ILE A N 1
ATOM 825 C CA . ILE A 1 99 ? 8.786 -4.772 -5.283 1.00 86.50 99 ILE A CA 1
ATOM 826 C C . ILE A 1 99 ? 7.431 -5.151 -4.685 1.00 86.50 99 ILE A C 1
ATOM 828 O O . ILE A 1 99 ? 6.576 -4.297 -4.439 1.00 86.50 99 ILE A O 1
ATOM 832 N N . ALA A 1 100 ? 7.256 -6.443 -4.423 1.00 88.06 100 ALA A N 1
ATOM 833 C CA . ALA A 1 100 ? 6.242 -6.959 -3.515 1.00 88.06 100 ALA A CA 1
ATOM 834 C C . ALA A 1 100 ? 6.923 -7.199 -2.169 1.00 88.06 100 ALA A C 1
ATOM 836 O O . ALA A 1 100 ? 7.774 -8.080 -2.056 1.00 88.06 100 ALA A O 1
ATOM 837 N N . PHE A 1 101 ? 6.567 -6.412 -1.160 1.00 91.88 101 PHE A N 1
ATOM 838 C CA . PHE A 1 101 ? 7.051 -6.577 0.205 1.00 91.88 101 PHE A CA 1
ATOM 839 C C . PHE A 1 101 ? 6.067 -7.433 0.996 1.00 91.88 101 PHE A C 1
ATOM 841 O O . PHE A 1 101 ? 4.931 -7.017 1.236 1.00 91.88 101 PHE A O 1
ATOM 848 N N . ASP A 1 102 ? 6.501 -8.622 1.396 1.00 92.06 102 ASP A N 1
ATOM 849 C CA . ASP A 1 102 ? 5.729 -9.517 2.248 1.00 92.06 102 ASP A CA 1
ATOM 850 C C . ASP A 1 102 ? 5.703 -8.971 3.677 1.00 92.06 102 ASP A C 1
ATOM 852 O O . ASP A 1 102 ? 6.726 -8.892 4.361 1.00 92.06 102 ASP A O 1
ATOM 856 N N . THR A 1 103 ? 4.519 -8.593 4.150 1.00 93.62 103 THR A N 1
ATOM 857 C CA . THR A 1 103 ? 4.372 -7.996 5.480 1.00 93.62 103 THR A CA 1
ATOM 858 C C . THR A 1 103 ? 4.503 -8.990 6.637 1.00 93.62 103 THR A C 1
ATOM 860 O O . THR A 1 103 ? 4.676 -8.552 7.781 1.00 93.62 103 THR A O 1
ATOM 863 N N . GLU A 1 104 ? 4.454 -10.297 6.369 1.00 91.44 104 GLU A N 1
ATOM 864 C CA . GLU A 1 104 ? 4.639 -11.357 7.362 1.00 91.44 104 GLU A CA 1
ATOM 865 C C . GLU A 1 104 ? 6.112 -11.747 7.490 1.00 91.44 104 GLU A C 1
ATOM 867 O O . GLU A 1 104 ? 6.689 -11.647 8.578 1.00 91.44 104 GLU A O 1
ATOM 872 N N . SER A 1 105 ? 6.729 -12.169 6.381 1.00 92.38 105 SER A N 1
ATOM 873 C CA . SER A 1 105 ? 8.132 -12.609 6.366 1.00 92.38 105 SER A CA 1
ATOM 874 C C . SER A 1 105 ? 9.122 -11.444 6.396 1.00 92.38 105 SER A C 1
ATOM 876 O O . SER A 1 105 ? 10.258 -11.618 6.841 1.00 92.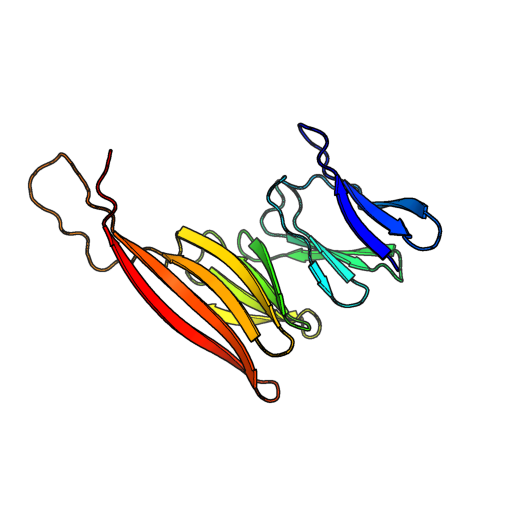38 105 SER A O 1
ATOM 878 N N . LYS A 1 106 ? 8.676 -10.243 5.998 1.00 92.38 106 LYS A N 1
ATOM 879 C CA . LYS A 1 106 ? 9.491 -9.028 5.822 1.00 92.38 106 LYS A CA 1
ATOM 880 C C . LYS A 1 106 ? 10.520 -9.155 4.699 1.00 92.38 106 LYS A C 1
ATOM 882 O O . LYS A 1 106 ? 11.498 -8.407 4.669 1.00 92.38 106 LYS A O 1
ATOM 887 N N . GLU A 1 107 ? 10.304 -10.092 3.783 1.00 91.12 107 GLU A N 1
ATOM 888 C CA . GLU A 1 107 ? 11.113 -10.263 2.583 1.00 91.12 107 GLU A CA 1
ATOM 889 C C . GLU A 1 107 ? 10.501 -9.503 1.400 1.00 91.12 107 GLU A C 1
ATOM 891 O O . GLU A 1 107 ? 9.324 -9.142 1.395 1.00 91.12 107 GLU A O 1
ATOM 896 N N . SER A 1 108 ? 11.325 -9.206 0.396 1.00 88.69 108 SER A N 1
ATOM 897 C CA . SER A 1 108 ? 10.900 -8.498 -0.814 1.00 88.69 108 SER A CA 1
ATOM 898 C C . SER A 1 108 ? 11.131 -9.362 -2.041 1.00 88.69 108 SER A C 1
ATOM 900 O O . SER A 1 108 ? 12.186 -9.979 -2.183 1.00 88.69 108 SER A O 1
ATOM 902 N N . ILE A 1 109 ? 10.159 -9.359 -2.945 1.00 85.50 109 ILE A N 1
ATOM 903 C CA . ILE A 1 109 ? 10.256 -9.972 -4.265 1.00 85.50 109 ILE A CA 1
ATOM 904 C C . ILE A 1 109 ? 10.377 -8.843 -5.281 1.00 85.50 109 ILE A C 1
ATOM 906 O O . ILE A 1 109 ? 9.508 -7.972 -5.352 1.00 85.50 109 ILE A O 1
ATOM 910 N N . ASN A 1 110 ? 11.442 -8.862 -6.078 1.00 81.50 110 ASN A N 1
ATOM 911 C CA . ASN A 1 110 ? 11.602 -7.923 -7.179 1.00 81.50 110 ASN A CA 1
ATOM 912 C C . ASN A 1 110 ? 10.572 -8.221 -8.269 1.00 81.50 110 ASN A C 1
ATOM 914 O O . ASN A 1 110 ? 10.543 -9.318 -8.824 1.00 81.50 110 ASN A O 1
ATOM 918 N N . ILE A 1 111 ? 9.740 -7.228 -8.572 1.00 75.44 111 ILE A N 1
ATOM 919 C CA . ILE A 1 111 ? 8.684 -7.324 -9.576 1.00 75.44 111 ILE A CA 1
ATOM 920 C C . ILE A 1 111 ? 9.215 -6.864 -10.940 1.00 75.44 111 ILE A C 1
ATOM 922 O O . ILE A 1 111 ? 8.942 -7.509 -11.953 1.00 75.44 111 ILE A O 1
ATOM 926 N N . GLN A 1 112 ? 9.991 -5.768 -10.996 1.00 69.31 112 GLN A N 1
ATOM 927 C CA . GLN A 1 112 ? 10.575 -5.313 -12.263 1.00 69.31 112 GLN A CA 1
ATOM 928 C C . GLN A 1 112 ? 11.762 -4.338 -12.160 1.00 69.31 112 GLN A C 1
ATOM 930 O O . GLN A 1 112 ? 11.879 -3.570 -11.207 1.00 69.31 112 GLN A O 1
ATOM 935 N N . THR A 1 113 ? 12.602 -4.325 -13.208 1.00 58.03 113 THR A N 1
ATOM 936 C CA . THR A 1 113 ? 13.880 -3.585 -13.301 1.00 58.03 113 THR A CA 1
ATOM 937 C C . THR A 1 113 ? 14.023 -2.759 -14.595 1.00 58.03 113 THR A C 1
ATOM 939 O O . THR A 1 113 ? 15.002 -2.892 -15.327 1.00 58.03 113 THR A O 1
ATOM 942 N N . PHE A 1 114 ? 13.042 -1.928 -14.938 1.00 60.38 114 PHE A N 1
ATOM 943 C CA . PHE A 1 114 ? 13.183 -0.921 -16.003 1.00 60.38 114 PHE A CA 1
ATOM 944 C C . PHE A 1 114 ? 13.023 0.467 -15.393 1.00 60.38 114 PHE A C 1
ATOM 946 O O . PHE A 1 114 ? 12.452 0.630 -14.309 1.00 60.38 114 PHE A O 1
ATOM 953 N N . LYS A 1 115 ? 13.547 1.485 -16.075 1.00 61.53 115 LYS A N 1
ATOM 954 C CA . LYS A 1 115 ? 13.479 2.871 -15.616 1.00 61.53 115 LYS A CA 1
ATOM 955 C C . LYS A 1 115 ? 12.058 3.418 -15.835 1.00 61.53 115 LYS A C 1
ATOM 957 O O . LYS A 1 115 ? 11.792 4.167 -16.760 1.00 61.53 115 LYS A O 1
ATOM 962 N N . SER A 1 116 ? 11.127 3.024 -14.971 1.00 60.88 116 SER A N 1
ATOM 963 C CA . SER A 1 116 ? 9.786 3.613 -14.851 1.00 60.88 116 SER A CA 1
ATOM 964 C C . SER A 1 116 ? 9.866 5.107 -14.528 1.00 60.88 116 SER A C 1
ATOM 966 O O . SER A 1 116 ? 10.669 5.493 -13.685 1.00 60.88 116 SER A O 1
ATOM 968 N N . ILE A 1 117 ? 9.057 5.954 -15.155 1.00 62.44 117 ILE A N 1
ATOM 969 C CA . ILE A 1 117 ? 8.900 7.352 -14.727 1.00 62.44 117 ILE A CA 1
ATOM 970 C C . ILE A 1 117 ? 7.737 7.461 -13.732 1.00 62.44 117 ILE A C 1
ATOM 972 O O . ILE A 1 117 ? 7.797 8.290 -12.829 1.00 62.44 117 ILE A O 1
ATOM 976 N N . TYR A 1 118 ? 6.709 6.612 -13.860 1.00 69.25 118 TYR A N 1
ATOM 977 C CA . TYR A 1 118 ? 5.537 6.614 -12.984 1.00 69.25 118 TYR A CA 1
ATOM 978 C C . TYR A 1 118 ? 4.784 5.274 -13.016 1.00 69.25 118 TYR A C 1
ATOM 980 O O . TYR A 1 118 ? 4.586 4.695 -14.084 1.00 69.25 118 TYR A O 1
ATOM 988 N N . GLY A 1 119 ? 4.305 4.806 -11.860 1.00 69.50 119 GLY A N 1
ATOM 989 C CA . GLY A 1 119 ? 3.404 3.657 -11.736 1.00 69.50 119 GLY A CA 1
ATOM 990 C C . GLY A 1 119 ? 2.108 4.023 -11.013 1.00 69.50 119 GLY A C 1
ATOM 991 O O . GLY A 1 119 ? 2.104 4.845 -10.101 1.00 69.50 119 GLY A O 1
ATOM 992 N N . THR A 1 120 ? 0.996 3.400 -11.399 1.00 72.12 120 THR A N 1
ATOM 993 C CA . THR A 1 120 ? -0.276 3.509 -10.679 1.00 72.12 120 THR A CA 1
ATOM 994 C C . THR A 1 120 ? -0.973 2.160 -10.564 1.00 72.12 120 THR A C 1
ATOM 996 O O . THR A 1 120 ? -0.913 1.307 -11.457 1.00 72.12 120 THR A O 1
ATOM 999 N N . TYR A 1 121 ? -1.647 1.973 -9.439 1.00 74.00 121 TYR A N 1
ATOM 1000 C CA . TYR A 1 121 ? -2.494 0.822 -9.183 1.00 74.00 121 TYR A CA 1
ATOM 1001 C C . TYR A 1 121 ? -3.846 1.014 -9.870 1.00 74.00 121 TYR A C 1
ATOM 1003 O O . TYR A 1 121 ? -4.494 2.046 -9.703 1.00 74.00 121 TYR A O 1
ATOM 1011 N N . LEU A 1 122 ? -4.283 0.014 -10.637 1.00 72.44 122 LEU A N 1
ATOM 1012 C CA . LEU A 1 122 ? -5.565 0.072 -11.338 1.00 72.44 122 LEU A CA 1
ATOM 1013 C C . LEU 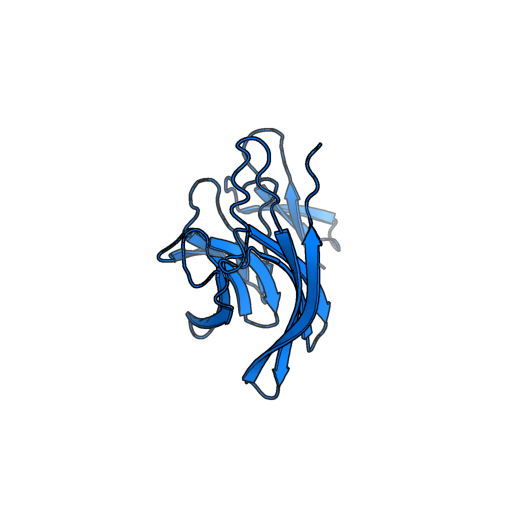A 1 122 ? -6.671 -0.584 -10.514 1.00 72.44 122 LEU A C 1
ATOM 1015 O O . LEU A 1 122 ? -7.645 0.066 -10.139 1.00 72.44 122 LEU A O 1
ATOM 1019 N N . PHE A 1 123 ? -6.539 -1.887 -10.261 1.00 78.56 123 PHE A N 1
ATOM 1020 C CA . PHE A 1 123 ? -7.496 -2.675 -9.490 1.00 78.56 123 PHE A CA 1
ATOM 1021 C C . PHE A 1 123 ? -6.890 -4.022 -9.080 1.00 78.56 123 PHE A C 1
ATOM 1023 O O . PHE A 1 123 ? -5.962 -4.518 -9.718 1.00 78.56 123 PHE A O 1
ATOM 1030 N N . ALA A 1 124 ? -7.471 -4.637 -8.051 1.00 80.31 124 ALA A N 1
ATOM 1031 C CA . ALA A 1 124 ? -7.191 -6.009 -7.645 1.00 80.31 124 ALA A CA 1
ATOM 1032 C C . ALA A 1 124 ? -8.478 -6.828 -7.608 1.00 80.31 124 ALA A C 1
ATOM 1034 O O . ALA A 1 124 ? -9.566 -6.302 -7.354 1.00 80.31 124 ALA A O 1
ATOM 1035 N N . ASN A 1 125 ? -8.333 -8.127 -7.819 1.00 82.06 125 ASN A N 1
ATOM 1036 C CA . ASN A 1 125 ? -9.301 -9.142 -7.446 1.00 82.06 125 ASN A CA 1
ATOM 1037 C C . ASN A 1 125 ? -8.633 -10.146 -6.488 1.00 82.06 125 ASN A C 1
ATOM 1039 O O . ASN A 1 125 ? -7.512 -9.932 -6.034 1.00 82.06 125 ASN A O 1
ATOM 1043 N N . GLU A 1 126 ? -9.337 -11.225 -6.151 1.00 81.62 126 GLU A N 1
ATOM 1044 C CA . GLU A 1 126 ? -8.838 -12.241 -5.217 1.00 81.62 126 GLU A CA 1
ATOM 1045 C C . GLU A 1 126 ? -7.526 -12.900 -5.662 1.00 81.62 126 GLU A C 1
ATOM 1047 O O . GLU A 1 126 ? -6.755 -13.313 -4.813 1.00 81.62 126 GLU A O 1
ATOM 1052 N N . ASN A 1 127 ? -7.255 -12.981 -6.965 1.00 84.94 127 ASN A N 1
ATOM 1053 C CA . ASN A 1 127 ? -6.131 -13.739 -7.516 1.00 84.94 127 ASN A CA 1
ATOM 1054 C C . ASN A 1 127 ? -5.103 -12.871 -8.246 1.00 84.94 127 ASN A C 1
ATOM 1056 O O . ASN A 1 127 ? -4.019 -13.358 -8.573 1.00 84.94 127 ASN A O 1
ATOM 1060 N N . GLU A 1 128 ? -5.449 -11.622 -8.558 1.00 86.44 128 GLU A N 1
ATOM 1061 C CA . GLU A 1 128 ? -4.686 -10.794 -9.483 1.00 86.44 128 GLU A CA 1
ATOM 1062 C C . GLU A 1 128 ? -4.720 -9.313 -9.106 1.00 86.44 128 GLU A C 1
ATOM 1064 O O . GLU A 1 128 ? -5.769 -8.784 -8.732 1.00 86.44 128 GLU A O 1
ATOM 1069 N N . VAL A 1 129 ? -3.603 -8.615 -9.312 1.00 84.12 129 VAL A N 1
ATOM 1070 C CA . VAL A 1 129 ? -3.534 -7.148 -9.245 1.00 84.12 129 VAL A CA 1
ATOM 1071 C C . VAL A 1 129 ? -2.965 -6.579 -10.518 1.00 84.12 129 VAL A C 1
ATOM 1073 O O . VAL A 1 129 ? -1.960 -7.064 -11.025 1.00 84.12 129 VAL A O 1
ATOM 1076 N N . TYR A 1 130 ? -3.600 -5.522 -11.003 1.00 84.81 130 TYR A N 1
ATOM 1077 C CA . TYR A 1 130 ? -3.266 -4.878 -12.255 1.00 84.81 130 TYR A CA 1
ATOM 1078 C C . TYR A 1 130 ? -2.640 -3.512 -12.005 1.00 84.81 130 TYR A C 1
ATOM 1080 O O . TYR A 1 130 ? -3.201 -2.666 -11.301 1.00 84.81 130 TYR A O 1
ATOM 1088 N N . PHE A 1 131 ? -1.498 -3.288 -12.644 1.00 81.31 131 PHE A N 1
ATOM 1089 C CA . PHE A 1 131 ? -0.750 -2.038 -12.574 1.00 81.31 131 PHE A CA 1
ATOM 1090 C C . PHE A 1 131 ? -0.631 -1.434 -13.954 1.00 81.31 131 PHE A C 1
ATOM 1092 O O . PHE A 1 131 ? -0.429 -2.149 -14.937 1.00 81.31 131 PHE A O 1
ATOM 1099 N N . TYR A 1 132 ? -0.705 -0.113 -14.008 1.00 82.06 132 TYR A N 1
ATOM 1100 C CA . TYR A 1 132 ? -0.302 0.652 -15.171 1.00 82.06 132 TYR A CA 1
ATOM 1101 C C . TYR A 1 132 ? 1.017 1.339 -14.870 1.00 82.06 132 TYR A C 1
ATOM 1103 O O . TYR A 1 132 ? 1.141 2.035 -13.864 1.00 82.06 132 TYR A O 1
ATOM 1111 N N . ILE A 1 133 ? 1.999 1.133 -15.738 1.00 77.69 133 ILE A N 1
ATOM 1112 C CA . ILE A 1 133 ? 3.343 1.667 -15.548 1.00 77.69 133 ILE A CA 1
ATOM 1113 C C . ILE A 1 133 ? 3.770 2.387 -16.817 1.00 77.69 133 ILE A C 1
ATOM 1115 O O . ILE A 1 133 ? 3.586 1.873 -17.920 1.00 77.69 133 ILE A O 1
ATOM 1119 N N . VAL A 1 134 ? 4.350 3.569 -16.651 1.00 75.69 134 VAL A N 1
ATOM 1120 C CA . VAL A 1 134 ? 4.983 4.345 -17.714 1.00 75.69 134 VAL A CA 1
ATOM 1121 C C . VAL A 1 134 ? 6.485 4.332 -17.472 1.00 75.69 134 VAL A C 1
ATOM 1123 O O . VAL A 1 134 ? 6.926 4.682 -16.380 1.00 75.69 134 VAL A O 1
ATOM 1126 N N . GLY A 1 135 ? 7.281 3.926 -18.458 1.00 72.50 135 GLY A N 1
ATOM 1127 C CA . GLY A 1 135 ? 8.742 3.914 -18.354 1.00 72.50 135 GLY A CA 1
ATOM 1128 C C . GLY A 1 135 ? 9.453 4.417 -19.600 1.00 72.50 135 GLY A C 1
ATOM 1129 O O . GLY A 1 135 ? 8.856 4.501 -20.670 1.00 72.50 135 GLY A O 1
ATOM 1130 N N . GLU A 1 136 ? 10.737 4.727 -19.436 1.00 67.38 136 GLU A N 1
ATOM 1131 C CA . GLU A 1 136 ? 11.666 5.040 -20.525 1.00 67.38 136 GLU A CA 1
ATOM 1132 C C . GLU A 1 136 ? 12.407 3.761 -20.922 1.00 67.38 136 GLU A C 1
ATOM 1134 O O . GLU A 1 136 ? 12.977 3.082 -20.059 1.00 67.38 136 GLU A O 1
ATOM 1139 N N . ASP A 1 137 ? 12.445 3.450 -22.218 1.00 57.78 137 ASP A N 1
ATOM 1140 C CA . ASP A 1 137 ? 13.486 2.570 -22.747 1.00 57.78 137 ASP A CA 1
ATOM 1141 C C . ASP A 1 137 ? 14.754 3.406 -22.939 1.00 57.78 137 ASP A C 1
ATOM 1143 O O . ASP A 1 137 ? 14.756 4.406 -23.655 1.00 57.78 137 ASP A O 1
ATOM 1147 N N . ASN A 1 138 ? 15.854 2.988 -22.313 1.00 50.88 138 ASN A N 1
ATOM 1148 C CA . ASN A 1 138 ? 17.158 3.647 -22.453 1.00 50.88 138 ASN A CA 1
ATOM 1149 C C . ASN A 1 138 ? 17.796 3.434 -23.848 1.00 50.88 138 ASN A C 1
ATOM 1151 O O . ASN A 1 138 ? 18.934 3.857 -24.050 1.00 50.88 138 ASN A O 1
ATOM 1155 N N . GLU A 1 139 ? 17.130 2.744 -24.782 1.00 49.81 139 GLU A N 1
ATOM 1156 C CA . GLU A 1 139 ? 17.764 2.242 -26.012 1.00 49.81 139 GLU A CA 1
ATOM 1157 C C . GLU A 1 139 ? 17.571 3.109 -27.269 1.00 49.81 139 GLU A C 1
ATOM 1159 O O . GLU A 1 139 ? 18.341 2.938 -28.206 1.00 49.81 139 GLU A O 1
ATOM 1164 N N . ASP A 1 140 ? 16.666 4.096 -27.289 1.00 46.75 140 ASP A N 1
ATOM 1165 C CA . ASP A 1 140 ? 16.370 4.866 -28.515 1.00 46.75 140 ASP A CA 1
ATOM 1166 C C . ASP A 1 140 ? 16.438 6.391 -28.309 1.00 46.75 140 ASP A C 1
ATOM 1168 O O . ASP A 1 140 ? 15.465 7.113 -28.541 1.00 46.75 140 ASP A O 1
ATOM 1172 N N . TYR A 1 141 ? 17.597 6.916 -27.899 1.00 48.97 141 TYR A N 1
ATOM 1173 C CA . TYR A 1 141 ? 17.894 8.327 -28.170 1.00 48.97 141 TYR A CA 1
ATOM 1174 C C . TYR A 1 141 ? 18.297 8.457 -29.639 1.00 48.97 141 TYR A C 1
ATOM 1176 O O . TYR A 1 141 ? 19.461 8.259 -29.995 1.00 48.97 141 TYR A O 1
ATOM 1184 N N . ASP A 1 142 ? 17.333 8.784 -30.497 1.00 45.75 142 ASP A N 1
ATOM 1185 C CA . ASP A 1 142 ? 17.622 9.173 -31.875 1.00 45.75 142 ASP A CA 1
ATOM 1186 C C . ASP A 1 142 ? 18.178 10.605 -31.850 1.00 45.75 142 ASP A C 1
ATOM 1188 O O . ASP A 1 142 ? 17.445 11.595 -31.850 1.00 45.75 142 ASP A O 1
ATOM 1192 N N . TYR A 1 143 ? 19.500 10.718 -31.708 1.00 45.81 143 TYR A N 1
ATOM 1193 C CA . TYR A 1 143 ? 20.208 11.990 -31.814 1.00 45.81 143 TYR A CA 1
ATOM 1194 C C . TYR A 1 143 ? 20.194 12.439 -33.278 1.00 45.81 143 TYR A C 1
ATOM 1196 O O . TYR A 1 143 ? 21.166 12.254 -34.009 1.00 45.81 143 TYR A O 1
ATOM 1204 N N . THR A 1 144 ? 19.094 13.038 -33.724 1.00 48.66 144 THR A N 1
ATOM 1205 C CA . THR A 1 144 ? 19.110 13.809 -34.967 1.00 48.66 144 THR A CA 1
ATOM 1206 C C . THR A 1 144 ? 19.927 15.080 -34.733 1.00 48.66 144 THR A C 1
ATOM 1208 O O . THR A 1 144 ? 19.712 15.770 -33.741 1.00 48.66 144 THR A O 1
ATOM 1211 N N . GLU A 1 145 ? 20.869 15.385 -35.631 1.00 46.53 145 GLU A N 1
ATOM 1212 C CA . GLU A 1 145 ? 21.863 16.476 -35.529 1.00 46.53 145 GLU A CA 1
ATOM 1213 C C . GLU A 1 145 ? 21.285 17.911 -35.458 1.00 46.53 145 GLU A C 1
ATOM 1215 O O . GLU A 1 145 ? 22.050 18.876 -35.438 1.00 46.53 145 GLU A O 1
ATOM 1220 N N . ASP A 1 146 ? 19.964 18.078 -35.362 1.00 47.34 146 ASP A N 1
ATOM 1221 C CA . ASP A 1 146 ? 19.300 19.377 -35.279 1.00 47.34 146 ASP A CA 1
ATOM 1222 C C . ASP A 1 146 ? 18.821 19.670 -33.849 1.00 47.34 146 ASP A C 1
ATOM 1224 O O . ASP A 1 146 ? 18.004 18.972 -33.251 1.00 47.34 146 ASP A O 1
ATOM 1228 N N . TYR A 1 147 ? 19.373 20.746 -33.299 1.00 50.00 147 TYR A N 1
ATOM 1229 C CA . TYR A 1 147 ? 19.417 21.112 -31.884 1.00 50.00 147 TYR A CA 1
ATOM 1230 C C . TYR A 1 147 ? 18.100 21.575 -31.231 1.00 50.00 147 TYR A C 1
ATOM 1232 O O . TYR A 1 147 ? 18.183 22.322 -30.261 1.00 50.00 147 TYR A O 1
ATOM 1240 N N . ASP A 1 148 ? 16.909 21.162 -31.684 1.00 48.62 148 ASP A N 1
ATOM 1241 C CA . ASP A 1 148 ? 15.672 21.804 -31.192 1.00 48.62 148 ASP A CA 1
ATOM 1242 C C . ASP A 1 148 ? 14.537 20.924 -30.646 1.00 48.62 148 ASP A C 1
ATOM 1244 O O . ASP A 1 148 ? 13.689 21.479 -29.957 1.00 48.62 148 ASP A O 1
ATOM 1248 N N . TYR A 1 149 ? 14.499 19.596 -30.798 1.00 50.47 149 TYR A N 1
ATOM 1249 C CA . TYR A 1 149 ? 13.479 18.783 -30.102 1.00 50.47 149 TYR A CA 1
ATOM 1250 C C . TYR A 1 149 ? 14.000 17.374 -29.794 1.00 50.47 149 TYR A C 1
ATOM 1252 O O . TYR A 1 149 ? 14.279 16.597 -30.701 1.00 50.47 149 TYR A O 1
ATOM 1260 N N . ILE A 1 150 ? 14.105 17.028 -28.506 1.00 53.16 150 ILE A N 1
ATOM 1261 C CA . ILE A 1 150 ? 14.275 15.631 -28.089 1.00 53.16 150 ILE A CA 1
ATOM 1262 C C . ILE A 1 150 ? 12.889 14.997 -28.157 1.00 53.16 150 ILE A C 1
ATOM 1264 O O . ILE A 1 150 ? 12.041 15.270 -27.308 1.00 53.16 150 ILE A O 1
ATOM 1268 N N . ASP A 1 151 ? 12.653 14.174 -29.175 1.00 54.31 151 ASP A N 1
ATOM 1269 C CA . ASP A 1 151 ? 11.497 13.285 -29.198 1.00 54.31 151 ASP A CA 1
ATOM 1270 C C . ASP A 1 151 ? 11.628 12.293 -28.032 1.00 54.31 151 ASP A C 1
ATOM 1272 O O . ASP A 1 151 ? 12.456 11.382 -28.063 1.00 54.31 151 ASP A O 1
ATOM 1276 N N . THR A 1 152 ? 10.827 12.473 -26.982 1.00 61.84 152 THR A N 1
ATOM 1277 C CA . THR A 1 152 ? 10.739 11.512 -25.880 1.00 61.84 152 THR A CA 1
ATOM 1278 C C . THR A 1 152 ? 9.714 10.434 -26.224 1.00 61.84 152 THR A C 1
ATOM 1280 O O . THR A 1 152 ? 8.624 10.699 -26.742 1.00 61.84 152 THR A O 1
ATOM 1283 N N . TRP A 1 153 ? 10.077 9.180 -25.968 1.00 64.38 153 TRP A N 1
ATOM 1284 C CA . TRP A 1 153 ? 9.192 8.038 -26.152 1.00 64.38 153 TRP A CA 1
ATOM 1285 C C . TRP A 1 153 ? 8.820 7.471 -24.792 1.00 64.38 153 TRP A C 1
ATOM 1287 O O . TRP A 1 153 ? 9.681 6.969 -24.072 1.00 64.38 153 TRP A O 1
ATOM 1297 N N . ASP A 1 154 ? 7.529 7.498 -24.486 1.00 70.94 154 ASP A N 1
ATOM 1298 C CA . ASP A 1 154 ? 6.997 6.839 -23.305 1.00 70.94 154 ASP A CA 1
ATOM 1299 C C . ASP A 1 154 ? 6.571 5.426 -23.674 1.00 70.94 154 ASP A C 1
ATOM 1301 O O . ASP A 1 154 ? 5.863 5.196 -24.663 1.00 70.94 154 ASP A O 1
ATOM 1305 N N . HIS A 1 155 ? 6.962 4.464 -22.851 1.00 72.50 155 HIS A N 1
ATOM 1306 C CA . HIS A 1 155 ? 6.422 3.123 -22.931 1.00 72.50 155 HIS A CA 1
ATOM 1307 C C . HIS A 1 155 ? 5.362 2.935 -21.864 1.00 72.50 155 HIS A C 1
ATOM 1309 O O . HIS A 1 155 ? 5.609 3.115 -20.673 1.00 72.50 155 HIS A O 1
ATOM 1315 N N . HIS A 1 156 ? 4.176 2.542 -22.306 1.00 77.56 156 HIS A N 1
ATOM 1316 C CA . HIS A 1 156 ? 3.035 2.292 -21.452 1.00 77.56 156 HIS A CA 1
ATOM 1317 C C . HIS A 1 156 ? 2.794 0.798 -21.345 1.00 77.56 156 HIS A C 1
ATOM 1319 O O . HIS A 1 156 ? 2.584 0.109 -22.347 1.00 77.56 156 HIS A O 1
ATOM 1325 N N . TYR A 1 157 ? 2.756 0.321 -20.112 1.00 76.75 157 TYR A N 1
ATOM 1326 C CA . TYR A 1 157 ? 2.641 -1.084 -19.794 1.00 76.75 157 TYR A CA 1
ATOM 1327 C C . TYR A 1 157 ? 1.438 -1.346 -18.896 1.00 76.75 157 TYR A C 1
ATOM 1329 O O . TYR A 1 157 ? 1.121 -0.543 -18.017 1.00 76.75 157 TYR A O 1
ATOM 1337 N N . ILE A 1 158 ? 0.798 -2.500 -19.088 1.00 79.81 158 ILE A N 1
ATOM 1338 C CA . ILE A 1 158 ? -0.101 -3.077 -18.084 1.00 79.81 158 ILE A CA 1
ATOM 1339 C C . ILE A 1 158 ? 0.518 -4.382 -17.625 1.00 79.81 158 ILE A C 1
ATOM 1341 O O . ILE A 1 158 ? 0.801 -5.252 -18.452 1.00 79.81 158 ILE A O 1
ATOM 1345 N N . TYR A 1 159 ? 0.688 -4.516 -16.318 1.00 78.38 159 TYR A N 1
ATOM 1346 C CA . TYR A 1 159 ? 1.160 -5.741 -15.697 1.00 78.38 159 TYR A CA 1
ATOM 1347 C C . TYR A 1 159 ? 0.088 -6.357 -14.825 1.00 78.38 159 TYR A C 1
ATOM 1349 O O . TYR A 1 159 ? -0.782 -5.653 -14.309 1.00 78.38 159 TYR A O 1
ATOM 1357 N N . VAL A 1 160 ? 0.195 -7.667 -14.642 1.00 82.44 160 VAL A N 1
ATOM 1358 C CA . VAL A 1 160 ? -0.579 -8.407 -13.659 1.00 82.44 160 VAL A CA 1
ATOM 1359 C C . VAL A 1 160 ? 0.355 -9.133 -12.703 1.00 82.44 160 VAL A C 1
ATOM 1361 O O . VAL A 1 160 ? 1.252 -9.859 -13.126 1.00 82.44 160 VAL A O 1
ATOM 1364 N N . LEU A 1 161 ? 0.125 -8.932 -11.413 1.00 80.19 161 LEU A N 1
ATOM 1365 C CA . LEU A 1 161 ? 0.683 -9.745 -10.346 1.00 80.19 161 LEU A CA 1
ATOM 1366 C C . LEU A 1 161 ? -0.328 -10.839 -10.011 1.00 80.19 161 LEU A C 1
ATOM 1368 O O . LEU A 1 161 ? -1.488 -10.519 -9.761 1.00 80.19 161 LEU A O 1
ATOM 1372 N N . LYS A 1 162 ? 0.086 -12.102 -10.005 1.00 84.75 162 LYS A N 1
ATOM 1373 C CA . LYS A 1 162 ? -0.769 -13.258 -9.711 1.00 84.75 162 LYS A CA 1
ATOM 1374 C C . LYS A 1 162 ? -0.197 -14.050 -8.551 1.00 84.75 162 LYS A C 1
ATOM 1376 O O . LYS A 1 162 ? 1.018 -14.196 -8.457 1.00 84.75 162 LYS A O 1
ATOM 1381 N N . ASN A 1 163 ? -1.063 -14.624 -7.724 1.00 73.94 163 ASN A N 1
ATOM 1382 C CA . ASN A 1 163 ? -0.668 -15.674 -6.789 1.00 73.94 163 ASN A CA 1
ATOM 1383 C C . ASN A 1 163 ? -1.009 -17.035 -7.405 1.00 73.94 163 ASN A C 1
ATOM 1385 O O . ASN A 1 163 ? -2.178 -17.350 -7.620 1.00 73.94 163 ASN A O 1
ATOM 1389 N N . ASN A 1 164 ? 0.008 -17.839 -7.700 1.00 74.62 164 ASN A N 1
ATOM 1390 C CA . ASN A 1 164 ? -0.153 -19.192 -8.209 1.00 74.62 164 ASN A CA 1
ATOM 1391 C C . ASN A 1 164 ? 0.441 -20.187 -7.209 1.00 74.62 164 ASN A C 1
ATOM 1393 O O . ASN A 1 164 ? 1.632 -20.482 -7.239 1.00 74.62 164 ASN A O 1
ATOM 1397 N N . ASN A 1 165 ? -0.398 -20.713 -6.312 1.00 71.81 165 ASN A N 1
ATOM 1398 C CA . ASN A 1 165 ? -0.003 -21.678 -5.275 1.00 71.81 165 ASN A CA 1
ATOM 1399 C C . ASN A 1 165 ? 1.142 -21.195 -4.360 1.00 71.81 165 ASN A C 1
ATOM 1401 O O . ASN A 1 165 ? 2.006 -21.984 -3.981 1.00 71.81 165 ASN A O 1
ATOM 1405 N N . GLY A 1 166 ? 1.143 -19.911 -3.992 1.00 65.00 166 GLY A N 1
ATOM 1406 C CA . GLY A 1 166 ? 2.171 -19.310 -3.138 1.00 65.00 166 GLY A CA 1
ATOM 1407 C C . GLY A 1 166 ? 3.370 -18.751 -3.902 1.00 65.00 166 GLY A C 1
ATOM 1408 O O . GLY A 1 166 ? 4.239 -18.140 -3.288 1.00 65.00 166 GLY A O 1
ATOM 1409 N N . GLU A 1 167 ? 3.415 -18.914 -5.226 1.00 69.88 167 GLU A N 1
ATOM 1410 C CA . GLU A 1 167 ? 4.370 -18.216 -6.081 1.00 69.88 167 GLU A CA 1
ATOM 1411 C C . GLU A 1 167 ? 3.745 -16.927 -6.621 1.00 69.88 167 GLU A C 1
ATOM 1413 O O . GLU A 1 167 ? 2.657 -16.935 -7.204 1.00 69.88 167 GLU A O 1
ATOM 1418 N N . VAL A 1 168 ? 4.443 -15.810 -6.424 1.00 71.19 168 VAL A N 1
ATOM 1419 C CA . VAL A 1 168 ? 4.051 -14.511 -6.967 1.00 71.19 168 VAL A CA 1
ATOM 1420 C C . VAL A 1 168 ? 4.606 -14.393 -8.387 1.00 71.19 168 VAL A C 1
ATOM 1422 O O . VAL A 1 168 ? 5.816 -14.317 -8.582 1.00 71.19 168 VAL A O 1
ATOM 1425 N N . ILE A 1 169 ? 3.718 -14.384 -9.379 1.00 77.88 169 ILE A N 1
ATOM 1426 C CA . ILE A 1 169 ? 4.062 -14.277 -10.803 1.00 77.88 169 ILE A CA 1
ATOM 1427 C C . ILE A 1 169 ? 3.756 -12.866 -11.284 1.00 77.88 169 ILE A C 1
ATOM 1429 O O . ILE A 1 169 ? 2.703 -12.318 -10.960 1.00 77.88 169 ILE A O 1
ATOM 1433 N N . PHE A 1 170 ? 4.642 -12.300 -12.099 1.00 75.75 170 PHE A N 1
ATOM 1434 C CA . PHE A 1 170 ? 4.445 -10.988 -12.696 1.00 75.75 170 PHE A CA 1
ATOM 1435 C C . PHE A 1 170 ? 4.517 -11.050 -14.221 1.00 75.75 170 PHE A C 1
ATOM 1437 O O . PHE A 1 170 ? 5.581 -11.273 -14.796 1.00 75.75 170 PHE A O 1
ATOM 1444 N N . ASP A 1 171 ? 3.375 -10.838 -14.875 1.00 80.50 171 ASP A N 1
ATOM 1445 C CA . ASP A 1 171 ? 3.250 -10.918 -16.330 1.00 80.50 171 ASP A CA 1
ATOM 1446 C C . ASP A 1 171 ? 2.993 -9.538 -16.943 1.00 80.50 171 ASP A C 1
ATOM 1448 O O . ASP A 1 171 ? 2.118 -8.790 -16.495 1.00 80.50 171 ASP A O 1
ATOM 1452 N N . LYS A 1 172 ? 3.689 -9.229 -18.043 1.00 81.75 172 LYS A N 1
ATOM 1453 C CA . LYS A 1 172 ? 3.359 -8.091 -18.913 1.00 81.75 172 LYS A CA 1
ATOM 1454 C C . LYS A 1 172 ? 2.179 -8.459 -19.809 1.00 81.75 172 LYS A C 1
ATOM 1456 O O . LYS A 1 172 ? 2.297 -9.344 -20.652 1.00 81.75 172 LYS A O 1
ATOM 1461 N N . LEU A 1 173 ? 1.058 -7.760 -19.661 1.00 81.94 173 LEU A N 1
ATOM 1462 C CA . LEU A 1 173 ? -0.150 -7.974 -20.466 1.00 81.94 173 LEU A CA 1
ATOM 1463 C C . LEU A 1 173 ? -0.245 -7.035 -21.666 1.00 81.94 173 LEU A C 1
ATOM 1465 O O . LEU A 1 173 ? -0.846 -7.381 -22.681 1.00 81.94 173 LEU A O 1
ATOM 1469 N N . PHE A 1 174 ? 0.316 -5.836 -21.537 1.00 82.06 174 PHE A N 1
ATOM 1470 C CA . PHE A 1 174 ? 0.252 -4.806 -22.563 1.00 82.06 174 PHE A CA 1
ATOM 1471 C C . PHE A 1 174 ? 1.565 -4.039 -22.641 1.00 82.06 174 PHE A C 1
ATOM 1473 O O . PHE A 1 174 ? 2.213 -3.803 -21.622 1.00 82.06 174 PHE A O 1
ATOM 1480 N N . ASP A 1 175 ? 1.912 -3.639 -23.859 1.00 82.06 175 ASP A N 1
ATOM 1481 C CA . ASP A 1 175 ? 3.087 -2.843 -24.180 1.00 82.06 175 ASP A CA 1
ATOM 1482 C C . ASP A 1 175 ? 2.749 -1.925 -25.357 1.00 82.06 175 ASP A C 1
ATOM 1484 O O . ASP A 1 175 ? 2.338 -2.392 -26.427 1.00 82.06 175 ASP A O 1
ATOM 1488 N N . LYS A 1 176 ? 2.870 -0.616 -25.147 1.00 80.56 176 LYS A N 1
ATOM 1489 C CA . LYS A 1 176 ? 2.697 0.377 -26.199 1.00 80.56 176 LYS A CA 1
ATOM 1490 C C . LYS A 1 176 ? 3.688 1.514 -26.037 1.00 80.56 176 LYS A C 1
ATOM 1492 O O . LYS A 1 176 ? 3.609 2.288 -25.088 1.00 80.56 176 LYS A O 1
ATOM 1497 N N . LYS A 1 177 ? 4.520 1.673 -27.059 1.00 78.31 177 LYS A N 1
ATOM 1498 C CA . LYS A 1 177 ? 5.381 2.834 -27.262 1.00 78.31 177 LYS A CA 1
ATOM 1499 C C . LYS A 1 177 ? 4.565 3.998 -27.836 1.00 78.31 177 LYS A C 1
ATOM 1501 O O . LYS A 1 177 ? 3.878 3.841 -28.850 1.00 78.31 177 LYS A O 1
ATOM 1506 N N . ILE A 1 178 ? 4.599 5.151 -27.175 1.00 74.06 178 ILE A N 1
ATOM 1507 C CA . ILE A 1 178 ? 3.910 6.378 -27.584 1.00 74.06 178 ILE A CA 1
ATOM 1508 C C . ILE A 1 178 ? 4.948 7.487 -27.732 1.00 74.06 178 ILE A C 1
ATOM 1510 O O . ILE A 1 178 ? 5.728 7.753 -26.823 1.00 74.06 178 ILE A O 1
ATOM 1514 N N . LYS A 1 179 ? 4.951 8.139 -28.897 1.00 71.75 179 LYS A N 1
ATOM 1515 C CA . LYS A 1 179 ? 5.767 9.328 -29.132 1.00 71.75 179 LYS A CA 1
ATOM 1516 C C . LYS A 1 179 ? 5.135 10.505 -28.399 1.00 71.75 179 LYS A C 1
ATOM 1518 O O . LYS A 1 179 ? 3.991 10.848 -28.711 1.00 71.75 179 LYS A O 1
ATOM 1523 N N . GLN A 1 180 ? 5.855 11.144 -27.485 1.00 63.31 180 GLN A N 1
ATOM 1524 C CA . GLN A 1 180 ? 5.472 12.477 -27.046 1.00 63.31 180 GLN A CA 1
ATOM 1525 C C . GLN A 1 180 ? 5.888 13.461 -28.140 1.00 63.31 180 GLN A C 1
ATOM 1527 O O . GLN A 1 180 ? 7.051 13.822 -28.277 1.00 63.31 180 GLN A O 1
ATOM 1532 N N . THR A 1 181 ? 4.938 13.886 -28.969 1.00 54.56 181 THR A N 1
ATOM 1533 C CA . THR A 1 181 ? 5.151 15.067 -29.810 1.00 54.56 181 THR A CA 1
ATOM 1534 C C . THR A 1 181 ? 4.935 16.290 -28.932 1.00 54.56 181 THR A C 1
ATOM 1536 O O . THR A 1 181 ? 3.812 16.504 -28.469 1.00 54.56 181 THR A O 1
ATOM 1539 N N . GLY A 1 182 ? 6.005 17.039 -28.663 1.00 52.78 182 GLY A N 1
ATOM 1540 C CA . GLY A 1 182 ? 5.953 18.246 -27.841 1.00 52.78 182 GLY A CA 1
ATOM 1541 C C . GLY A 1 182 ? 4.911 19.256 -28.333 1.00 52.78 182 GLY A C 1
ATOM 1542 O O . GLY A 1 182 ? 4.636 19.353 -29.531 1.00 52.78 182 GLY A O 1
ATOM 1543 N N . CYS A 1 183 ? 4.326 19.979 -27.377 1.00 40.12 183 CYS A N 1
ATOM 1544 C CA . CYS A 1 183 ? 3.578 21.209 -27.628 1.00 40.12 183 CYS A CA 1
ATOM 1545 C C . CYS A 1 183 ? 4.509 22.340 -28.086 1.00 40.12 183 CYS A C 1
ATOM 1547 O O . CYS A 1 183 ? 5.695 22.341 -27.676 1.00 40.12 183 CYS A O 1
#

Secondary structure (DSSP, 8-state):
-EEEEEE--TTT--EEEEEETTTTEEEEEE-----TT--EEEETTEEEEEETTEEEEEEEEETTTTEEEEEE-SS-EEEEEEETTEEEEEETTSS--EEEEETTT--EEEEE-SEEEEEEEEEE-SSEEEEEEEEE-TT-----S-TT---EEEEEEEEEEEEETTEEEEEEEEEEEEEE---

Sequence (183 aa):
MKLYYKKGVGQGEDTIYEYDITNKTERTLVNARMNSDDIYCLIENKLYYNVFNKLNDIYVYDLSSNIEEKYTFASNVAILGQFHQYLILDLYDTTEKFIAFDTESKESINIQTFKSIYGTYLFANENEVYFYIVGEDNEDYDYTEDYDYIDTWDHHYIYVLKNNNGEVIFDKLFDKKIKQTGC